Protein AF-A0AAU3UZ74-F1 (afdb_monomer)

Sequence (121 aa):
MEDFTMKDRALPSSVQALIRSIHLPLAVADCIRPAGTHFTDIAVAVDDYLTRPYVDPEIHGALALMGAYAHLDACEDLVAQRSDRVRQLLDEALRYGIDAEEAAPLRTRAEQYAGNRSDNG

Radius of gyration: 14.06 Å; Cα contacts (8 Å, |Δi|>4): 123; chains: 1; bounding box: 32×27×48 Å

Secondary structure (DSSP, 8-state):
------TT----HHHHHHHHSTTS-HHHHHH--TTT--HHHHHHHHHHHHTSTT--HHHHHHHHHHHHHHHHHS-GGGHHHHHHHHHHHHHHHHHTT--HHHHHHHHHHHHHHHHGGGG--

Mean predicted aligned error: 8.0 Å

Structure (mmCIF, N/CA/C/O backbone):
data_AF-A0AAU3UZ74-F1
#
_entry.id   AF-A0AAU3UZ74-F1
#
loop_
_atom_site.group_PDB
_atom_site.id
_atom_site.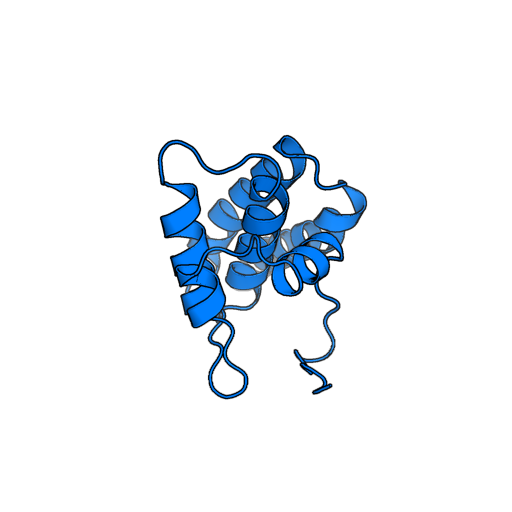type_symbol
_atom_site.label_atom_id
_atom_site.label_alt_id
_atom_site.label_comp_id
_atom_site.label_asym_id
_atom_site.label_entity_id
_atom_site.label_seq_id
_atom_site.pdbx_PDB_ins_code
_atom_site.Cartn_x
_atom_site.Cartn_y
_atom_site.Cartn_z
_atom_site.occupancy
_atom_site.B_iso_or_equiv
_atom_site.auth_seq_id
_atom_site.auth_comp_id
_atom_site.auth_asym_id
_atom_site.auth_atom_id
_atom_site.pdbx_PDB_model_num
ATOM 1 N N . MET A 1 1 ? 17.902 -0.563 18.369 1.00 38.31 1 MET A N 1
ATOM 2 C CA . MET A 1 1 ? 16.820 -0.035 17.518 1.00 38.31 1 MET A CA 1
ATOM 3 C C . MET A 1 1 ? 17.413 -0.001 16.130 1.00 38.31 1 MET A C 1
ATOM 5 O O . MET A 1 1 ? 18.200 0.887 15.843 1.00 38.31 1 MET A O 1
ATOM 9 N N . GLU A 1 2 ? 17.256 -1.103 15.405 1.00 38.09 2 GLU A N 1
ATOM 10 C CA . GLU A 1 2 ? 18.007 -1.344 14.174 1.00 38.09 2 GLU A CA 1
ATOM 11 C C . GLU A 1 2 ? 17.411 -0.519 13.034 1.00 38.09 2 GLU A C 1
ATOM 13 O O . GLU A 1 2 ? 16.193 -0.442 12.864 1.00 38.09 2 GLU A O 1
ATOM 18 N N . ASP A 1 3 ? 18.308 0.161 12.331 1.00 40.38 3 ASP A N 1
ATOM 19 C CA . ASP A 1 3 ? 18.043 1.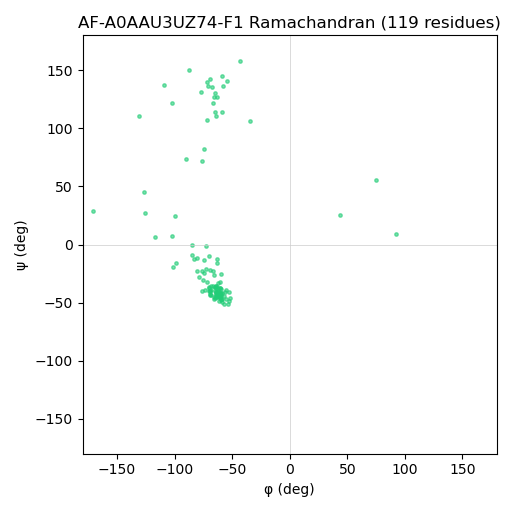047 11.211 1.00 40.38 3 ASP A CA 1
ATOM 20 C C . ASP A 1 3 ? 17.629 0.190 10.006 1.00 40.38 3 ASP A C 1
ATOM 22 O O . ASP A 1 3 ? 18.435 -0.548 9.439 1.00 40.38 3 ASP A O 1
ATOM 26 N N . PHE A 1 4 ? 16.341 0.217 9.657 1.00 44.97 4 PHE A N 1
ATOM 27 C CA . PHE A 1 4 ? 15.828 -0.426 8.449 1.00 44.97 4 PHE A CA 1
ATOM 28 C C . PHE A 1 4 ? 16.238 0.420 7.245 1.00 44.97 4 PHE A C 1
ATOM 30 O O . PHE A 1 4 ? 15.461 1.237 6.749 1.00 44.97 4 PHE A O 1
ATOM 37 N N . THR A 1 5 ? 17.469 0.245 6.773 1.00 40.41 5 THR A N 1
ATOM 38 C CA . THR A 1 5 ? 17.977 0.964 5.605 1.00 40.41 5 THR A CA 1
ATOM 39 C C . THR A 1 5 ? 17.384 0.361 4.318 1.00 40.41 5 THR A C 1
ATOM 41 O O . THR A 1 5 ? 18.054 -0.320 3.542 1.00 40.41 5 THR A O 1
ATOM 44 N N . MET A 1 6 ? 16.088 0.599 4.080 1.00 46.53 6 MET A N 1
ATOM 45 C CA . ME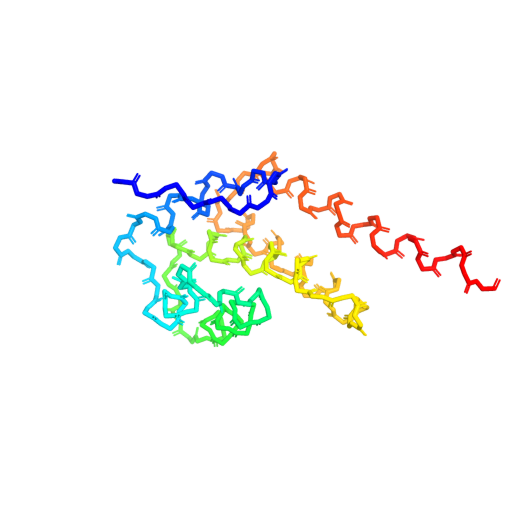T A 1 6 ? 15.508 0.558 2.735 1.00 46.53 6 MET A CA 1
ATOM 46 C C . MET A 1 6 ? 16.173 1.689 1.941 1.00 46.53 6 MET A C 1
ATOM 48 O O . MET A 1 6 ? 15.991 2.859 2.261 1.00 46.53 6 MET A O 1
ATOM 52 N N . LYS A 1 7 ? 17.019 1.327 0.967 1.00 45.66 7 LYS A N 1
ATOM 53 C CA . LYS A 1 7 ? 17.818 2.226 0.113 1.00 45.66 7 LYS A CA 1
ATOM 54 C C . LYS A 1 7 ? 17.102 3.547 -0.214 1.00 45.66 7 LYS A C 1
ATOM 56 O O . LYS A 1 7 ? 16.223 3.549 -1.066 1.00 45.66 7 LYS A O 1
ATOM 61 N N . ASP A 1 8 ? 17.536 4.642 0.410 1.00 44.62 8 ASP A N 1
ATOM 62 C CA . ASP A 1 8 ? 17.462 6.039 -0.067 1.00 44.62 8 ASP A CA 1
ATOM 63 C C . ASP A 1 8 ? 16.136 6.519 -0.713 1.00 44.62 8 ASP A C 1
ATOM 65 O O . ASP A 1 8 ? 16.111 7.441 -1.523 1.00 44.62 8 ASP A O 1
ATOM 69 N N . ARG A 1 9 ? 14.999 5.901 -0.380 1.00 57.72 9 ARG A N 1
ATOM 70 C CA . ARG A 1 9 ? 13.659 6.312 -0.819 1.00 57.72 9 ARG A CA 1
ATOM 71 C C . ARG A 1 9 ? 12.772 6.352 0.402 1.00 57.72 9 ARG A C 1
ATOM 73 O O . ARG A 1 9 ? 12.476 5.322 1.000 1.00 57.72 9 ARG A O 1
ATOM 80 N N . ALA A 1 10 ? 12.393 7.563 0.795 1.00 67.75 10 ALA A N 1
ATOM 81 C CA . ALA A 1 10 ? 11.543 7.779 1.950 1.00 67.75 10 ALA A CA 1
ATOM 82 C C . ALA A 1 10 ? 10.221 7.028 1.751 1.00 67.75 10 ALA A C 1
ATOM 84 O O . ALA A 1 10 ? 9.452 7.352 0.844 1.00 67.75 10 ALA A O 1
ATOM 85 N N . LEU A 1 11 ? 9.964 6.013 2.583 1.00 74.88 11 LEU A N 1
ATOM 86 C CA . LEU A 1 11 ? 8.639 5.410 2.638 1.00 74.88 11 LEU A CA 1
ATOM 87 C C . LEU A 1 11 ? 7.620 6.489 3.009 1.00 74.88 11 LEU A C 1
ATOM 89 O O . LEU A 1 11 ? 7.935 7.348 3.840 1.00 74.88 11 LEU A O 1
ATOM 93 N N . PRO A 1 12 ? 6.396 6.417 2.471 1.00 83.56 12 PRO A N 1
ATOM 94 C CA . PRO A 1 12 ? 5.323 7.296 2.903 1.00 83.56 12 PRO A CA 1
ATOM 95 C C . PRO A 1 12 ? 5.119 7.214 4.422 1.00 83.56 12 PRO A C 1
ATOM 97 O O . PRO A 1 12 ? 5.232 6.137 5.018 1.00 83.56 12 PRO A O 1
ATOM 100 N N . SER A 1 13 ? 4.849 8.350 5.060 1.00 85.69 13 SER A N 1
ATOM 101 C CA . SER A 1 13 ? 4.716 8.474 6.518 1.00 85.69 13 SER A CA 1
ATOM 102 C C . SER A 1 13 ? 3.659 7.527 7.091 1.00 85.69 13 SER A C 1
ATOM 104 O O . SER A 1 13 ? 3.897 6.879 8.112 1.00 85.69 13 SER A O 1
ATOM 106 N N . SER A 1 14 ? 2.528 7.383 6.403 1.00 86.38 14 SER A N 1
ATOM 107 C CA . SER A 1 14 ? 1.430 6.481 6.750 1.00 86.38 14 SER A CA 1
ATOM 108 C C . SER A 1 14 ? 1.849 5.012 6.674 1.00 86.38 14 SER A C 1
ATOM 110 O O . SER A 1 14 ? 1.479 4.212 7.533 1.00 86.38 14 SER A O 1
ATOM 112 N N . VAL A 1 15 ? 2.704 4.655 5.711 1.00 85.38 15 VAL A N 1
ATOM 113 C CA . VAL A 1 15 ? 3.282 3.305 5.613 1.00 85.38 15 VAL A CA 1
ATOM 114 C C . VAL A 1 15 ? 4.268 3.056 6.754 1.00 85.38 15 VAL A C 1
ATOM 116 O O . VAL A 1 15 ? 4.222 2.002 7.384 1.00 85.38 15 VAL A O 1
ATOM 119 N N . GLN A 1 16 ? 5.129 4.026 7.076 1.00 84.88 16 GLN A N 1
ATOM 120 C CA . GLN A 1 16 ? 6.046 3.911 8.217 1.00 84.88 16 GLN A CA 1
ATOM 121 C C . GLN A 1 16 ? 5.291 3.756 9.542 1.00 84.88 16 GLN A C 1
ATOM 123 O O . GLN A 1 16 ? 5.684 2.950 10.388 1.00 84.88 16 GLN A O 1
ATOM 128 N N . ALA A 1 17 ? 4.207 4.514 9.720 1.00 85.50 17 ALA A N 1
ATOM 129 C CA . ALA A 1 17 ? 3.340 4.413 10.885 1.00 85.50 17 ALA A CA 1
ATOM 130 C C . ALA A 1 17 ? 2.683 3.029 10.967 1.00 85.50 17 ALA A C 1
ATOM 132 O O . ALA A 1 17 ? 2.729 2.409 12.027 1.00 85.50 17 ALA A O 1
ATOM 133 N N . LEU A 1 18 ? 2.162 2.508 9.849 1.00 85.25 18 LEU A N 1
ATOM 134 C CA . LEU A 1 18 ? 1.572 1.171 9.777 1.00 85.25 18 LEU A CA 1
ATOM 135 C C . LEU A 1 18 ? 2.589 0.070 10.115 1.00 85.25 18 LEU A C 1
ATOM 137 O O . LEU A 1 18 ? 2.276 -0.805 10.913 1.00 85.25 18 LEU A O 1
ATOM 141 N N . ILE A 1 19 ? 3.814 0.135 9.580 1.00 83.38 19 ILE A N 1
ATOM 142 C CA . ILE A 1 19 ? 4.881 -0.845 9.871 1.00 83.38 19 ILE A CA 1
ATOM 143 C C . ILE A 1 19 ? 5.240 -0.861 11.362 1.00 83.38 19 ILE A C 1
ATOM 145 O O . ILE A 1 19 ? 5.535 -1.913 11.924 1.00 83.38 19 ILE A O 1
ATOM 149 N N . ARG A 1 20 ? 5.230 0.307 12.013 1.00 82.44 20 ARG A N 1
ATOM 150 C CA . ARG A 1 20 ? 5.500 0.436 13.455 1.00 82.44 20 ARG A CA 1
ATOM 151 C C . ARG A 1 20 ? 4.291 0.104 14.325 1.00 82.44 20 ARG A C 1
ATOM 153 O O . ARG A 1 20 ? 4.430 -0.000 15.542 1.00 82.44 20 ARG A O 1
ATOM 160 N N . SER A 1 21 ? 3.119 -0.011 13.718 1.00 78.88 21 SER A N 1
ATOM 161 C CA . SER A 1 21 ? 1.866 -0.255 14.403 1.00 78.88 21 SER A CA 1
ATOM 162 C C . SER A 1 21 ? 1.625 -1.749 14.591 1.00 78.88 21 SER A C 1
ATOM 164 O O . SER A 1 21 ? 2.007 -2.577 13.767 1.00 78.88 21 SER A O 1
ATOM 166 N N . ILE A 1 22 ? 0.913 -2.102 15.659 1.00 77.56 22 ILE A N 1
ATOM 167 C CA . ILE A 1 22 ? 0.454 -3.478 15.901 1.00 77.56 22 ILE A CA 1
ATOM 168 C C . ILE A 1 22 ? -0.649 -3.914 14.926 1.00 77.56 22 ILE A C 1
ATOM 170 O O . ILE A 1 22 ? -1.025 -5.082 14.900 1.00 77.56 22 ILE A O 1
ATOM 174 N N . HIS A 1 23 ? -1.183 -2.968 14.151 1.00 82.31 23 HIS A N 1
ATOM 175 C CA . HIS A 1 23 ? -2.286 -3.184 13.224 1.00 82.31 23 HIS A CA 1
ATOM 176 C C . HIS A 1 23 ? -1.832 -3.702 11.850 1.00 82.31 23 HIS A C 1
ATOM 178 O O . HIS A 1 23 ? -2.670 -3.945 10.983 1.00 82.31 23 HIS A O 1
ATOM 184 N N . LEU A 1 24 ? -0.524 -3.898 11.635 1.00 82.19 24 LEU A N 1
ATOM 185 C CA . LEU A 1 24 ? -0.031 -4.516 10.411 1.00 82.19 24 LEU A CA 1
ATOM 186 C C . LEU A 1 24 ? -0.504 -5.983 10.332 1.00 82.19 24 LEU A C 1
ATOM 188 O O . LEU A 1 24 ? -0.246 -6.759 11.258 1.00 82.19 24 LEU A O 1
ATOM 192 N N . PRO A 1 25 ? -1.155 -6.406 9.234 1.00 84.94 25 PRO A N 1
ATOM 193 C CA . PRO A 1 25 ? -1.579 -7.790 9.075 1.00 84.94 25 PRO A CA 1
ATOM 194 C C . PRO A 1 25 ? -0.392 -8.749 9.155 1.00 84.94 25 PRO A C 1
ATOM 196 O O . PRO A 1 25 ? 0.628 -8.527 8.506 1.00 84.94 25 PRO A O 1
ATOM 199 N N . LEU A 1 26 ? -0.548 -9.858 9.884 1.00 83.94 26 LEU A N 1
ATOM 200 C CA . LEU A 1 26 ? 0.538 -10.818 10.116 1.00 83.94 26 LEU A CA 1
ATOM 201 C C . LEU A 1 26 ? 1.168 -11.337 8.813 1.00 83.94 26 LEU A C 1
ATOM 203 O O . LEU A 1 26 ? 2.383 -11.460 8.734 1.00 83.94 26 LEU A O 1
ATOM 207 N N . ALA A 1 27 ? 0.351 -11.590 7.785 1.00 82.19 27 ALA A N 1
ATOM 208 C CA . ALA A 1 27 ? 0.831 -12.039 6.476 1.00 82.19 27 ALA A CA 1
ATOM 209 C C . ALA A 1 27 ? 1.745 -11.004 5.797 1.00 82.19 27 ALA A C 1
ATOM 211 O O . ALA A 1 27 ? 2.731 -11.376 5.178 1.00 82.19 27 ALA A O 1
ATOM 212 N N . VAL A 1 28 ? 1.443 -9.711 5.951 1.00 83.88 28 VAL A N 1
ATOM 213 C CA . VAL A 1 28 ? 2.273 -8.621 5.420 1.00 83.88 28 VAL A CA 1
ATOM 214 C C . VAL A 1 28 ? 3.512 -8.426 6.296 1.00 83.88 28 VAL A C 1
ATOM 216 O O . VAL A 1 28 ? 4.609 -8.243 5.777 1.00 83.88 28 VAL A O 1
ATOM 219 N N . ALA A 1 29 ? 3.363 -8.522 7.619 1.00 84.38 29 ALA A N 1
ATOM 220 C CA . ALA A 1 29 ? 4.467 -8.426 8.571 1.00 84.38 29 ALA A CA 1
ATOM 221 C C . ALA A 1 29 ? 5.532 -9.514 8.350 1.00 84.38 29 ALA A C 1
ATOM 223 O O . ALA A 1 29 ? 6.723 -9.222 8.437 1.00 84.38 29 ALA A O 1
ATOM 224 N N . ASP A 1 30 ? 5.121 -10.740 8.011 1.00 83.19 30 ASP A N 1
ATOM 225 C CA . ASP A 1 30 ? 6.042 -11.851 7.735 1.00 83.19 30 ASP A CA 1
ATOM 226 C C . ASP A 1 30 ? 6.896 -11.615 6.476 1.00 83.19 30 ASP A C 1
ATOM 228 O O . ASP A 1 30 ? 8.030 -12.088 6.394 1.00 83.19 30 ASP A O 1
ATOM 232 N N . CYS A 1 31 ? 6.405 -10.810 5.525 1.00 81.12 31 CYS A N 1
ATOM 233 C CA . CYS A 1 31 ? 7.167 -10.394 4.345 1.00 81.12 31 CYS A CA 1
ATOM 234 C C . CYS A 1 31 ? 8.206 -9.301 4.656 1.00 81.12 31 CYS A C 1
ATOM 236 O O . CYS A 1 31 ? 9.193 -9.161 3.930 1.00 81.12 31 CYS A O 1
ATOM 238 N N . ILE A 1 32 ? 8.017 -8.532 5.734 1.00 77.00 32 ILE A N 1
ATOM 239 C CA . ILE A 1 32 ? 8.928 -7.460 6.160 1.00 77.00 32 ILE A CA 1
ATOM 240 C C . ILE A 1 32 ? 9.971 -8.062 7.110 1.00 77.00 32 ILE A C 1
ATOM 242 O O . ILE A 1 32 ? 9.931 -7.883 8.328 1.00 77.00 32 ILE A O 1
ATOM 246 N N . ARG A 1 33 ? 10.922 -8.821 6.549 1.00 72.94 33 ARG A N 1
ATOM 247 C CA . ARG A 1 33 ? 12.020 -9.438 7.314 1.00 72.94 33 ARG A CA 1
ATOM 248 C C . ARG A 1 33 ? 13.370 -8.781 7.027 1.00 72.94 33 ARG A C 1
ATOM 250 O O . ARG A 1 33 ? 13.717 -8.580 5.859 1.00 72.94 33 ARG A O 1
ATOM 257 N N . PRO A 1 34 ? 14.191 -8.536 8.068 1.00 57.97 34 PRO A N 1
ATOM 258 C CA . PRO A 1 34 ? 15.433 -7.766 7.957 1.00 57.97 34 PRO A CA 1
ATOM 259 C C . PRO A 1 34 ? 16.502 -8.386 7.038 1.00 57.97 34 PRO A C 1
ATOM 261 O O . PRO A 1 34 ? 17.416 -7.682 6.631 1.00 57.97 34 PRO A O 1
ATOM 264 N N . ALA A 1 35 ? 16.397 -9.671 6.675 1.00 56.22 3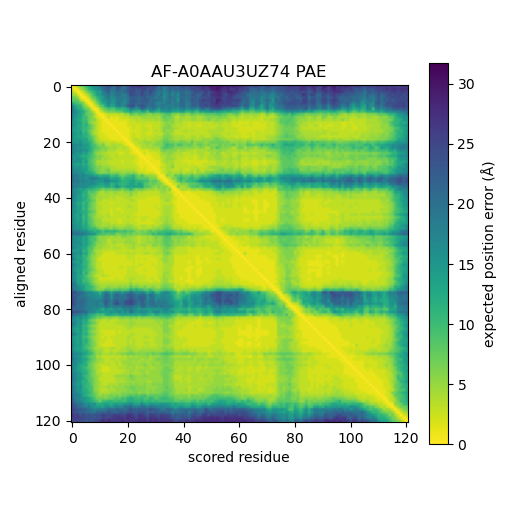5 ALA A N 1
ATOM 265 C CA . ALA A 1 35 ? 17.407 -10.376 5.874 1.00 56.22 35 ALA A CA 1
ATOM 266 C C . ALA A 1 35 ? 16.923 -10.875 4.495 1.00 56.22 35 ALA A C 1
ATOM 268 O O . ALA A 1 35 ? 17.664 -11.587 3.823 1.00 56.22 35 ALA A O 1
ATOM 269 N N . GLY A 1 36 ? 15.701 -10.546 4.061 1.00 57.78 36 GLY A N 1
ATOM 270 C CA . GLY A 1 36 ? 15.147 -11.141 2.834 1.00 57.78 36 GLY A CA 1
ATOM 271 C C . GLY A 1 36 ? 13.844 -10.527 2.347 1.00 57.78 36 GLY A C 1
ATOM 272 O O . GLY A 1 36 ? 13.030 -11.225 1.757 1.00 57.78 36 GLY A O 1
ATOM 273 N N . THR A 1 37 ? 13.611 -9.244 2.628 1.00 69.12 37 THR A N 1
ATOM 274 C CA . THR A 1 37 ? 12.405 -8.572 2.138 1.00 69.12 37 THR A CA 1
ATOM 275 C C . THR A 1 37 ? 12.443 -8.493 0.612 1.00 69.12 37 THR A C 1
ATOM 277 O O . THR A 1 37 ? 13.263 -7.772 0.041 1.00 69.12 37 THR A O 1
ATOM 280 N N . HIS A 1 38 ? 11.526 -9.198 -0.046 1.00 78.00 38 HIS A N 1
ATOM 281 C CA . HIS A 1 38 ? 11.255 -9.019 -1.464 1.00 78.00 38 HIS A CA 1
ATOM 282 C C . HIS A 1 38 ? 9.976 -8.201 -1.618 1.00 78.00 38 HIS A C 1
ATOM 284 O O . HIS A 1 38 ? 8.903 -8.599 -1.170 1.00 78.00 38 HIS A O 1
ATOM 290 N N . PHE A 1 39 ? 10.071 -7.055 -2.292 1.00 80.88 39 PHE A N 1
ATOM 291 C CA . PHE A 1 39 ? 8.907 -6.202 -2.541 1.00 80.88 39 PHE A CA 1
ATOM 292 C C . PHE A 1 39 ? 7.807 -6.910 -3.337 1.00 80.88 39 PHE A C 1
ATOM 294 O O . PHE A 1 39 ? 6.637 -6.585 -3.176 1.00 80.88 39 PHE A O 1
ATOM 301 N N . THR A 1 40 ? 8.156 -7.926 -4.131 1.00 82.25 40 THR A N 1
ATOM 302 C CA . THR A 1 40 ? 7.174 -8.799 -4.782 1.00 82.25 40 THR A CA 1
ATOM 303 C C . THR A 1 40 ? 6.290 -9.518 -3.761 1.00 82.25 40 THR A C 1
ATOM 305 O O . THR A 1 40 ? 5.078 -9.548 -3.940 1.00 82.25 40 THR A O 1
ATOM 308 N N . ASP A 1 41 ? 6.869 -10.047 -2.681 1.00 84.56 41 ASP A N 1
ATOM 309 C CA . ASP A 1 41 ? 6.115 -10.775 -1.655 1.00 84.56 41 ASP A CA 1
ATOM 310 C C . ASP A 1 41 ? 5.217 -9.825 -0.859 1.00 84.56 41 ASP A C 1
ATOM 312 O O . ASP A 1 41 ? 4.054 -10.139 -0.621 1.00 84.56 41 ASP A O 1
ATOM 316 N N . ILE A 1 42 ? 5.711 -8.622 -0.535 1.00 86.31 42 ILE A N 1
ATOM 317 C CA . ILE A 1 42 ? 4.891 -7.574 0.095 1.00 86.31 42 ILE A CA 1
ATOM 318 C C . ILE A 1 42 ? 3.714 -7.202 -0.812 1.00 86.31 42 ILE A C 1
ATOM 320 O O . ILE A 1 42 ? 2.582 -7.138 -0.343 1.00 86.31 42 ILE A O 1
ATOM 324 N N . ALA A 1 43 ? 3.965 -6.967 -2.102 1.00 87.62 43 ALA A N 1
ATOM 325 C CA . ALA A 1 43 ? 2.925 -6.606 -3.058 1.00 87.62 43 ALA A CA 1
ATOM 326 C C . ALA A 1 43 ? 1.836 -7.688 -3.135 1.00 87.62 43 ALA A C 1
ATOM 328 O O . ALA A 1 43 ? 0.656 -7.368 -3.024 1.00 87.62 43 ALA A O 1
ATOM 329 N N . VAL A 1 44 ? 2.233 -8.962 -3.234 1.00 86.69 44 VAL A N 1
ATOM 330 C CA . VAL A 1 44 ? 1.307 -10.106 -3.260 1.00 86.69 44 VAL A CA 1
ATOM 331 C C . VAL A 1 44 ? 0.530 -10.236 -1.949 1.00 86.69 44 VAL A C 1
ATOM 333 O O . VAL A 1 44 ? -0.683 -10.429 -1.983 1.00 86.69 44 VAL A O 1
ATOM 336 N N . ALA A 1 45 ? 1.194 -10.110 -0.798 1.00 89.06 45 ALA A N 1
ATOM 337 C CA . ALA A 1 45 ? 0.545 -10.222 0.507 1.00 89.06 45 ALA A CA 1
ATOM 338 C C . ALA A 1 45 ? -0.467 -9.092 0.749 1.00 89.06 45 ALA A C 1
ATOM 340 O O . A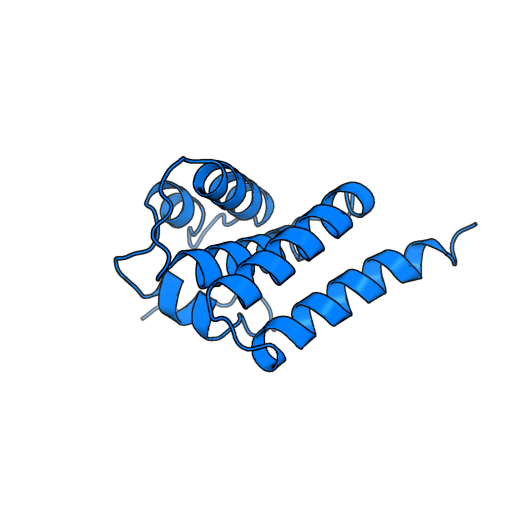LA A 1 45 ? -1.550 -9.336 1.282 1.00 89.06 45 ALA A O 1
ATOM 341 N N . VAL A 1 46 ? -0.132 -7.865 0.339 1.00 90.38 46 VAL A N 1
ATOM 342 C CA . VAL A 1 46 ? -1.050 -6.722 0.396 1.00 90.38 46 VAL A CA 1
ATOM 343 C C . VAL A 1 46 ? -2.228 -6.934 -0.551 1.00 90.38 46 VAL A C 1
ATOM 345 O O . VAL A 1 46 ? -3.365 -6.733 -0.137 1.00 90.38 46 VAL A O 1
ATOM 348 N N . ASP A 1 47 ? -1.985 -7.377 -1.786 1.00 89.50 47 ASP A N 1
ATOM 349 C CA . ASP A 1 47 ? -3.048 -7.682 -2.746 1.00 89.50 47 ASP A CA 1
ATOM 350 C C . ASP A 1 47 ? -4.028 -8.726 -2.209 1.00 89.50 47 ASP A C 1
ATOM 352 O O . ASP A 1 47 ? -5.234 -8.478 -2.188 1.00 89.50 47 ASP A O 1
ATOM 356 N N . ASP A 1 48 ? -3.511 -9.858 -1.718 1.00 89.69 48 ASP A N 1
ATOM 357 C CA . ASP A 1 48 ? -4.322 -10.912 -1.104 1.00 89.69 48 ASP A CA 1
ATOM 358 C C . ASP A 1 48 ? -5.164 -10.349 0.041 1.00 89.69 48 ASP A C 1
ATOM 360 O O . ASP A 1 48 ? -6.373 -10.577 0.095 1.00 89.69 48 ASP A O 1
ATOM 364 N N . TYR A 1 49 ? -4.550 -9.556 0.922 1.00 90.06 49 TYR A N 1
ATOM 365 C CA . TYR A 1 49 ? -5.246 -8.975 2.060 1.00 90.06 49 TYR A CA 1
ATOM 366 C C . TYR A 1 49 ? -6.358 -8.009 1.636 1.00 90.06 49 TYR A C 1
ATOM 368 O O . TYR A 1 49 ? -7.458 -8.085 2.179 1.00 90.06 49 TYR A O 1
ATOM 376 N N . LEU A 1 50 ? -6.108 -7.156 0.638 1.00 89.44 50 LEU A N 1
ATOM 377 C CA . LEU A 1 50 ? -7.084 -6.188 0.133 1.00 89.44 50 LEU A CA 1
ATOM 378 C C . LEU A 1 50 ? -8.261 -6.840 -0.608 1.00 89.44 50 LEU A C 1
ATOM 380 O O . LEU A 1 50 ? -9.338 -6.252 -0.680 1.00 89.44 50 LEU A O 1
ATOM 384 N N . THR A 1 51 ? -8.103 -8.066 -1.121 1.00 89.75 51 THR A N 1
ATOM 385 C CA . THR A 1 51 ? -9.223 -8.814 -1.726 1.00 89.75 51 THR A CA 1
ATOM 386 C C . THR A 1 51 ? -10.208 -9.387 -0.706 1.00 89.75 51 THR A C 1
ATOM 388 O O . THR A 1 51 ? -11.299 -9.832 -1.077 1.00 89.75 51 THR A O 1
ATOM 391 N N . ARG A 1 52 ? -9.845 -9.404 0.581 1.00 87.19 52 ARG A N 1
ATOM 392 C CA . ARG A 1 52 ? -10.683 -9.996 1.623 1.00 87.19 52 ARG A CA 1
ATOM 393 C C . ARG A 1 52 ? -11.909 -9.119 1.874 1.00 87.19 52 ARG A C 1
ATOM 395 O O . ARG A 1 52 ? -11.795 -7.895 1.937 1.00 87.19 52 ARG A O 1
ATOM 402 N N . PRO A 1 53 ? -13.093 -9.720 2.074 1.00 75.31 53 PRO A N 1
ATOM 403 C CA . PRO A 1 53 ? -14.238 -8.956 2.533 1.00 75.31 53 PRO A CA 1
ATOM 404 C C . PRO A 1 53 ? -13.924 -8.441 3.945 1.00 75.31 53 PRO A C 1
ATOM 406 O O . PRO A 1 53 ? -13.516 -9.224 4.801 1.00 75.31 53 PRO A O 1
ATOM 409 N N . TYR A 1 54 ? -14.137 -7.144 4.179 1.00 82.12 54 TYR A N 1
ATOM 410 C CA . TYR A 1 54 ? -13.927 -6.463 5.468 1.00 82.12 54 TYR A CA 1
ATOM 411 C C . TYR A 1 54 ? -12.462 -6.191 5.845 1.00 82.12 54 TYR A C 1
ATOM 413 O O . TYR A 1 54 ? -12.006 -6.549 6.931 1.00 82.12 54 TYR A O 1
ATOM 421 N N . VAL A 1 55 ? -11.740 -5.499 4.965 1.00 86.62 55 VAL A N 1
ATOM 422 C CA . VAL A 1 55 ? -10.500 -4.809 5.344 1.00 86.62 55 VAL A CA 1
ATOM 423 C C . VAL A 1 55 ? -10.839 -3.655 6.281 1.00 86.62 55 VAL A C 1
ATOM 425 O O . VAL A 1 55 ? -11.793 -2.909 6.048 1.00 86.62 55 VAL A O 1
ATOM 428 N N . ASP A 1 56 ? -10.060 -3.523 7.349 1.00 88.12 56 ASP A N 1
ATOM 429 C CA . ASP A 1 56 ? -10.225 -2.436 8.300 1.00 88.12 56 ASP A CA 1
ATOM 430 C C . ASP A 1 56 ? -9.889 -1.086 7.626 1.00 88.12 56 ASP A C 1
ATOM 432 O O . ASP A 1 56 ? -8.782 -0.926 7.100 1.00 88.12 56 ASP A O 1
ATOM 436 N N . PRO A 1 57 ? -10.832 -0.122 7.597 1.00 85.19 57 PRO A N 1
ATOM 437 C CA . PRO A 1 57 ? -10.677 1.119 6.845 1.00 85.19 57 PRO A CA 1
ATOM 438 C C . PRO A 1 57 ? -9.566 2.023 7.391 1.00 85.19 57 PRO A C 1
ATOM 440 O O . PRO A 1 57 ? -9.048 2.837 6.629 1.00 85.19 57 PRO A O 1
ATOM 443 N N . GLU A 1 58 ? -9.179 1.884 8.665 1.00 86.69 58 GLU A N 1
ATOM 444 C CA . GLU A 1 58 ? -8.128 2.705 9.282 1.00 86.69 58 GLU A CA 1
ATOM 445 C C . GLU A 1 58 ? -6.737 2.325 8.762 1.00 86.69 58 GLU A C 1
ATOM 447 O O . GLU A 1 58 ? -5.863 3.179 8.622 1.00 86.69 58 GLU A O 1
ATOM 452 N N . ILE A 1 59 ? -6.532 1.046 8.431 1.00 88.88 59 ILE A N 1
ATOM 453 C CA . ILE A 1 59 ? -5.280 0.560 7.832 1.00 88.88 59 ILE A CA 1
ATOM 454 C C . ILE A 1 59 ? -5.361 0.408 6.318 1.00 88.88 59 ILE A C 1
ATOM 456 O O . ILE A 1 59 ? -4.315 0.304 5.678 1.00 88.88 59 ILE A O 1
ATOM 460 N N . HIS A 1 60 ? -6.566 0.397 5.737 1.00 92.19 60 HIS A N 1
ATOM 461 C CA . HIS A 1 60 ? -6.789 0.184 4.305 1.00 92.19 60 HIS A CA 1
ATOM 462 C C . HIS A 1 60 ? -5.960 1.156 3.473 1.00 92.19 60 HIS A C 1
ATOM 464 O O . HIS A 1 60 ? -5.196 0.729 2.608 1.00 92.19 60 HIS A O 1
ATOM 470 N N . GLY A 1 61 ? -6.044 2.452 3.778 1.00 91.75 61 GLY A N 1
ATOM 471 C CA . GLY A 1 61 ? -5.327 3.475 3.024 1.00 91.75 61 GLY A CA 1
ATOM 472 C C . GLY A 1 61 ? -3.811 3.269 3.056 1.00 91.75 61 GLY A C 1
ATOM 473 O O . GLY A 1 61 ? -3.150 3.265 2.016 1.00 91.75 61 GLY A O 1
ATOM 474 N N . ALA A 1 62 ? -3.264 3.014 4.245 1.00 91.69 62 ALA A N 1
ATOM 475 C CA . ALA A 1 62 ? -1.837 2.775 4.434 1.00 91.69 62 ALA A CA 1
ATOM 476 C C . ALA A 1 62 ? -1.367 1.449 3.804 1.00 91.69 62 ALA A C 1
ATOM 478 O O . ALA A 1 62 ? -0.266 1.388 3.255 1.00 91.69 62 ALA A O 1
ATOM 479 N N . LEU A 1 63 ? -2.198 0.402 3.829 1.00 91.12 63 LEU A N 1
ATOM 480 C CA . LEU A 1 63 ? -1.933 -0.871 3.154 1.00 91.12 63 LEU A CA 1
ATOM 481 C C . LEU A 1 63 ? -1.919 -0.704 1.639 1.00 91.12 63 LEU A C 1
ATOM 483 O O . LEU A 1 63 ? -0.980 -1.156 0.991 1.00 91.12 63 LEU A O 1
ATOM 487 N N . ALA A 1 64 ? -2.910 -0.016 1.076 1.00 93.00 64 ALA A N 1
ATOM 488 C CA . ALA A 1 64 ? -2.963 0.255 -0.354 1.00 93.00 64 ALA A CA 1
ATOM 489 C C . ALA A 1 64 ? -1.731 1.058 -0.805 1.00 93.00 64 ALA A C 1
ATOM 491 O O . ALA A 1 64 ? -1.078 0.711 -1.792 1.00 93.00 64 ALA A O 1
ATOM 492 N N . LEU A 1 65 ? -1.323 2.054 -0.013 1.00 91.69 65 LEU A N 1
ATOM 493 C CA . LEU A 1 65 ? -0.112 2.835 -0.257 1.00 91.69 65 LEU A CA 1
ATOM 494 C C . LEU A 1 65 ? 1.171 1.986 -0.174 1.00 91.69 65 LEU A C 1
ATOM 496 O O . LEU A 1 65 ? 2.062 2.126 -1.016 1.00 91.69 65 LEU A O 1
ATOM 500 N N . MET A 1 66 ? 1.252 1.066 0.793 1.00 90.69 66 MET A N 1
ATOM 501 C CA . MET A 1 66 ? 2.346 0.095 0.908 1.00 90.69 66 MET A CA 1
ATOM 502 C C . MET A 1 66 ? 2.399 -0.835 -0.309 1.00 90.69 66 MET A C 1
ATOM 504 O O . MET A 1 66 ? 3.478 -1.063 -0.852 1.00 90.69 66 MET A O 1
ATOM 508 N N . GLY A 1 67 ? 1.250 -1.336 -0.768 1.00 89.88 67 GLY A N 1
ATOM 509 C CA . GLY A 1 67 ? 1.148 -2.165 -1.968 1.00 89.88 67 GLY A CA 1
ATOM 510 C C . GLY A 1 67 ? 1.610 -1.418 -3.215 1.00 89.88 67 GLY A C 1
ATOM 511 O O . GLY A 1 67 ? 2.392 -1.954 -3.996 1.00 89.88 67 GLY A O 1
ATOM 512 N N . ALA A 1 68 ? 1.197 -0.158 -3.380 1.00 89.62 68 ALA A N 1
ATOM 513 C CA . ALA A 1 68 ? 1.633 0.686 -4.491 1.00 89.62 68 ALA A CA 1
ATOM 514 C C . ALA A 1 68 ? 3.157 0.884 -4.485 1.00 89.62 68 ALA A C 1
ATOM 516 O O . ALA A 1 68 ? 3.806 0.736 -5.522 1.00 89.62 68 ALA A O 1
ATOM 517 N N . TYR A 1 69 ? 3.738 1.161 -3.313 1.00 87.62 69 TYR A N 1
ATOM 518 C CA . TYR A 1 69 ? 5.189 1.241 -3.141 1.00 87.62 69 TYR A CA 1
ATOM 519 C C . TYR A 1 69 ? 5.869 -0.082 -3.518 1.00 87.62 69 TYR A C 1
ATOM 521 O O . TYR A 1 69 ? 6.801 -0.094 -4.322 1.00 87.62 69 TYR A O 1
ATOM 529 N N . ALA A 1 70 ? 5.372 -1.197 -2.982 1.00 87.12 70 ALA A N 1
ATOM 530 C CA . ALA A 1 70 ? 5.932 -2.522 -3.203 1.00 87.12 70 ALA A CA 1
ATOM 531 C C . ALA A 1 70 ? 5.866 -2.944 -4.679 1.00 87.12 70 ALA A C 1
ATOM 533 O O . ALA A 1 70 ? 6.844 -3.458 -5.208 1.00 87.12 70 ALA A O 1
ATOM 534 N N . HIS A 1 71 ? 4.773 -2.655 -5.388 1.00 85.81 71 HIS A N 1
ATOM 535 C CA . HIS A 1 71 ? 4.663 -2.920 -6.828 1.00 85.81 71 HIS A CA 1
ATOM 536 C C . HIS A 1 71 ? 5.651 -2.108 -7.669 1.00 85.81 71 HIS A C 1
ATOM 538 O O . HIS A 1 71 ? 6.151 -2.619 -8.670 1.00 85.81 71 HIS A O 1
ATOM 544 N N . LEU A 1 72 ? 5.938 -0.863 -7.277 1.00 81.44 72 LEU A N 1
ATOM 545 C CA . LEU A 1 72 ? 6.904 -0.003 -7.971 1.00 81.44 72 LEU A CA 1
ATOM 546 C C . LEU A 1 72 ? 8.361 -0.396 -7.711 1.00 81.44 72 LEU A C 1
ATOM 548 O O . LEU A 1 72 ? 9.230 -0.045 -8.512 1.00 81.44 72 LEU A O 1
ATOM 552 N N . ASP A 1 73 ? 8.636 -1.056 -6.586 1.00 80.38 73 ASP A N 1
ATOM 553 C CA . ASP A 1 73 ? 9.985 -1.471 -6.188 1.00 80.38 73 ASP A CA 1
ATOM 554 C C . ASP A 1 73 ? 10.271 -2.957 -6.454 1.00 80.38 73 ASP A C 1
ATOM 556 O O . ASP A 1 73 ? 11.424 -3.368 -6.581 1.00 80.38 73 ASP A O 1
ATOM 560 N N . ALA A 1 74 ? 9.229 -3.773 -6.618 1.00 76.69 74 ALA A N 1
ATOM 561 C CA . ALA A 1 74 ? 9.347 -5.117 -7.154 1.00 76.69 74 ALA A CA 1
ATOM 562 C C . ALA A 1 74 ? 9.867 -5.046 -8.607 1.00 76.69 74 ALA A C 1
ATOM 564 O O . ALA A 1 74 ? 9.295 -4.353 -9.445 1.00 76.69 74 ALA A O 1
ATOM 565 N N . CYS A 1 75 ? 10.946 -5.786 -8.885 1.00 61.72 75 CYS A N 1
ATOM 566 C CA . CYS A 1 75 ? 11.782 -5.761 -10.098 1.00 61.72 75 CYS A CA 1
ATOM 567 C C . CYS A 1 75 ? 11.047 -5.690 -11.467 1.00 61.72 75 CYS A C 1
ATOM 569 O O . CYS A 1 75 ? 9.902 -6.126 -11.610 1.00 61.72 75 CYS A O 1
ATOM 571 N N . GLU A 1 76 ? 11.785 -5.206 -12.474 1.00 55.41 76 GLU A N 1
ATOM 572 C CA . GLU A 1 76 ? 11.407 -4.492 -13.714 1.00 55.41 76 GLU A CA 1
ATOM 573 C C . GLU A 1 76 ? 10.721 -5.298 -14.845 1.00 55.41 76 GLU A C 1
ATOM 575 O O . GLU A 1 76 ? 10.329 -4.721 -15.857 1.00 55.41 76 GLU A O 1
ATOM 580 N N . ASP A 1 77 ? 10.499 -6.606 -14.700 1.00 55.22 77 ASP A N 1
ATOM 581 C CA . ASP A 1 77 ? 10.032 -7.455 -15.818 1.00 55.22 77 ASP A CA 1
ATOM 582 C C . ASP A 1 77 ? 8.501 -7.478 -16.043 1.00 55.22 77 ASP A C 1
ATOM 584 O O . ASP A 1 77 ? 8.020 -7.986 -17.055 1.00 55.22 77 ASP A O 1
ATOM 588 N N . LEU A 1 78 ? 7.696 -6.904 -15.136 1.00 55.34 78 LEU A N 1
ATOM 589 C CA . LEU A 1 78 ? 6.216 -6.934 -15.203 1.00 55.34 78 LEU A CA 1
ATOM 590 C C . LEU A 1 78 ? 5.559 -5.542 -15.132 1.00 55.34 78 LEU A C 1
ATOM 592 O O . LEU A 1 78 ? 4.413 -5.396 -14.698 1.00 55.34 78 LEU A O 1
ATOM 596 N N . VAL A 1 79 ? 6.276 -4.505 -15.575 1.00 56.09 79 VAL A N 1
ATOM 597 C CA . VAL A 1 79 ? 5.915 -3.081 -15.403 1.00 56.09 79 VAL A CA 1
ATOM 598 C C . VAL A 1 79 ? 4.501 -2.749 -15.895 1.00 56.09 79 VAL A C 1
ATOM 600 O O . VAL A 1 79 ? 3.764 -2.053 -15.206 1.00 56.09 79 VAL A O 1
ATOM 603 N N . ALA A 1 80 ? 4.065 -3.295 -17.035 1.00 55.47 80 ALA A N 1
ATOM 604 C CA . ALA A 1 80 ? 2.782 -2.921 -17.637 1.00 55.47 80 ALA A CA 1
ATOM 605 C C . ALA A 1 80 ? 1.548 -3.372 -16.832 1.00 55.47 80 ALA A C 1
ATOM 607 O O . ALA A 1 80 ? 0.575 -2.628 -16.738 1.00 55.47 80 ALA A O 1
ATOM 608 N N . GLN A 1 81 ? 1.577 -4.575 -16.249 1.00 59.34 81 GLN A N 1
ATOM 609 C CA . GLN A 1 81 ? 0.459 -5.095 -15.450 1.00 59.34 81 GLN A CA 1
ATOM 610 C C . GLN A 1 81 ? 0.457 -4.476 -14.041 1.00 59.34 81 GLN A C 1
ATOM 612 O O . GLN A 1 81 ? -0.598 -4.276 -13.443 1.00 59.34 81 GLN A O 1
ATOM 617 N N . ARG A 1 82 ? 1.641 -4.084 -13.552 1.00 67.50 82 ARG A N 1
ATOM 618 C CA . ARG A 1 82 ? 1.808 -3.393 -12.271 1.00 67.50 82 ARG A CA 1
ATOM 619 C C . ARG A 1 82 ? 1.398 -1.922 -12.322 1.00 67.50 82 ARG A C 1
ATOM 621 O O . ARG A 1 82 ? 0.887 -1.433 -11.327 1.00 67.50 82 ARG A O 1
ATOM 628 N N . SER A 1 83 ? 1.523 -1.220 -13.453 1.00 72.00 83 SER A N 1
ATOM 629 C CA . SER A 1 83 ? 1.113 0.195 -13.547 1.00 72.00 83 SER A CA 1
ATOM 630 C C . SER A 1 83 ? -0.384 0.420 -13.305 1.00 72.00 83 SER A C 1
ATOM 632 O O . SER A 1 83 ? -0.748 1.382 -12.629 1.00 72.00 83 SER A O 1
ATOM 634 N N . ASP A 1 84 ? -1.254 -0.445 -13.834 1.00 81.38 84 ASP A N 1
ATOM 635 C CA . ASP A 1 84 ? -2.698 -0.328 -13.595 1.00 81.38 84 ASP A CA 1
ATOM 636 C C . ASP A 1 84 ? -3.032 -0.637 -12.134 1.00 81.38 84 ASP A C 1
ATOM 638 O O . ASP A 1 84 ? -3.724 0.136 -11.470 1.00 81.38 84 ASP A O 1
ATOM 642 N N . ARG A 1 85 ? -2.424 -1.697 -11.583 1.00 86.06 85 ARG A N 1
ATOM 643 C CA . ARG A 1 85 ? -2.623 -2.055 -10.180 1.00 86.06 85 ARG A CA 1
ATOM 644 C C . ARG A 1 85 ? -2.116 -0.977 -9.223 1.00 86.06 85 ARG A C 1
ATOM 646 O O . ARG A 1 85 ? -2.820 -0.632 -8.283 1.00 86.06 85 ARG A O 1
ATOM 653 N N . VAL A 1 86 ? -0.957 -0.377 -9.494 1.00 88.19 86 VAL A N 1
ATOM 654 C CA . VAL A 1 86 ? -0.427 0.758 -8.721 1.00 88.19 86 VAL A CA 1
ATOM 655 C C . VAL A 1 86 ? -1.402 1.933 -8.742 1.00 88.19 86 VAL A C 1
ATOM 657 O O . VAL A 1 86 ? -1.641 2.534 -7.701 1.00 88.19 86 VAL A O 1
ATOM 660 N N . ARG A 1 87 ? -2.018 2.249 -9.888 1.00 88.00 87 ARG A N 1
ATOM 661 C CA . ARG A 1 87 ? -3.029 3.316 -9.961 1.00 88.00 87 ARG A CA 1
ATOM 662 C C . ARG A 1 87 ? -4.272 2.995 -9.139 1.00 88.00 87 ARG A C 1
ATOM 664 O O . ARG A 1 87 ? -4.748 3.880 -8.436 1.00 88.00 87 ARG A O 1
ATOM 671 N N . GLN A 1 88 ? -4.764 1.759 -9.202 1.00 90.50 88 GLN A N 1
ATOM 672 C CA . GLN A 1 88 ? -5.898 1.320 -8.382 1.00 90.50 88 GLN A CA 1
ATOM 673 C C . GLN A 1 88 ? -5.578 1.433 -6.888 1.00 90.50 88 GLN A C 1
ATOM 675 O O . GLN A 1 88 ? -6.374 1.978 -6.134 1.00 90.50 88 GLN A O 1
ATOM 680 N N . LEU A 1 89 ? -4.391 0.981 -6.474 1.00 92.44 89 LEU A N 1
ATOM 681 C CA . LEU A 1 89 ? -3.938 1.054 -5.086 1.00 92.44 89 LEU A CA 1
ATOM 682 C C . LEU A 1 89 ? -3.762 2.502 -4.611 1.00 92.44 89 LEU A C 1
ATOM 684 O O . LEU A 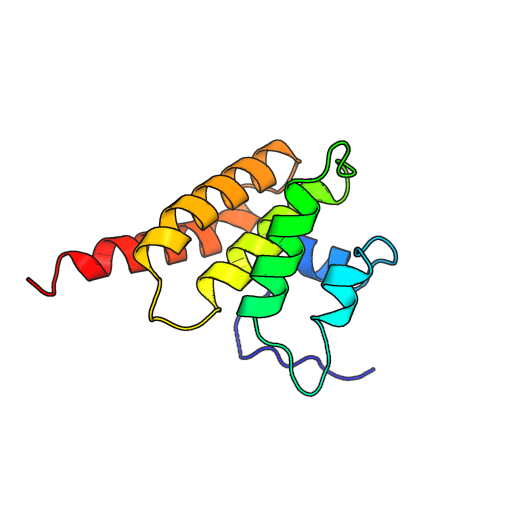1 89 ? -4.084 2.814 -3.471 1.00 92.44 89 LEU A O 1
ATOM 688 N N . LEU A 1 90 ? -3.303 3.409 -5.477 1.00 91.75 90 LEU A N 1
ATOM 689 C CA . LEU A 1 90 ? -3.229 4.834 -5.151 1.00 91.75 90 LEU A CA 1
ATOM 690 C C . LEU A 1 90 ? -4.622 5.470 -5.03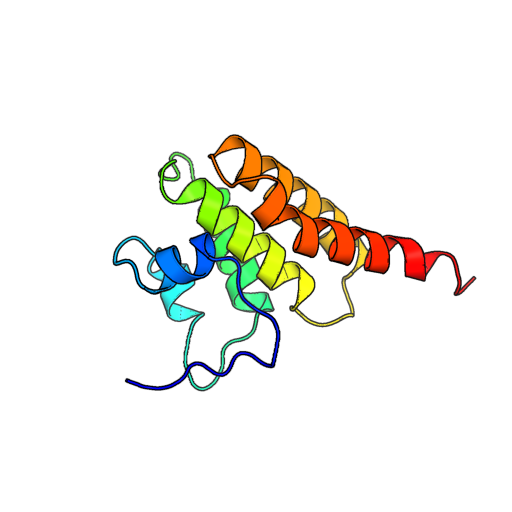2 1.00 91.75 90 LEU A C 1
ATOM 692 O O . LEU A 1 90 ? -4.846 6.234 -4.101 1.00 91.75 90 LEU A O 1
ATOM 696 N N . ASP A 1 91 ? -5.566 5.156 -5.924 1.00 92.81 91 ASP A N 1
ATOM 697 C CA . ASP A 1 91 ? -6.959 5.628 -5.812 1.00 92.81 91 ASP A CA 1
ATOM 698 C C . ASP A 1 91 ? -7.618 5.132 -4.519 1.00 92.81 91 ASP A C 1
ATOM 700 O O . ASP A 1 91 ? -8.288 5.884 -3.811 1.00 92.81 91 ASP A O 1
ATOM 704 N N . GLU A 1 92 ? -7.362 3.873 -4.176 1.00 93.00 92 GLU A N 1
ATOM 705 C CA . GLU A 1 92 ? -7.833 3.266 -2.944 1.00 93.00 92 GLU A CA 1
ATOM 706 C C . GLU A 1 92 ? -7.201 3.933 -1.717 1.00 93.00 92 GLU A C 1
ATOM 708 O O . GLU A 1 92 ? -7.923 4.350 -0.815 1.00 93.00 92 GLU A O 1
ATOM 713 N N . ALA A 1 93 ? -5.887 4.167 -1.718 1.00 92.38 93 ALA A N 1
ATOM 714 C CA . ALA A 1 93 ? -5.210 4.902 -0.653 1.00 92.38 93 ALA A CA 1
ATOM 715 C C . ALA A 1 93 ? -5.877 6.263 -0.380 1.00 92.38 93 ALA A C 1
ATOM 717 O O . ALA A 1 93 ? -6.215 6.570 0.765 1.00 92.38 93 ALA A O 1
ATOM 718 N N . LEU A 1 94 ? -6.143 7.041 -1.434 1.00 92.62 94 LEU A N 1
ATOM 719 C CA . LEU A 1 94 ? -6.816 8.341 -1.330 1.00 92.62 94 LEU A CA 1
ATOM 720 C C . LEU A 1 94 ? -8.256 8.211 -0.812 1.00 92.62 94 LEU A C 1
ATOM 722 O O . LEU A 1 94 ? -8.691 9.001 0.026 1.00 92.62 94 LEU A O 1
ATOM 726 N N . ARG A 1 95 ? -9.002 7.198 -1.275 1.00 93.31 95 ARG A N 1
ATOM 727 C CA . ARG A 1 95 ? -10.378 6.929 -0.821 1.00 93.31 95 ARG A CA 1
ATOM 728 C C . ARG A 1 95 ? -10.447 6.631 0.677 1.00 93.31 95 ARG A C 1
ATOM 730 O O . ARG A 1 95 ? -11.437 6.986 1.312 1.00 93.31 95 ARG A O 1
ATOM 737 N N . TYR A 1 96 ? -9.408 6.008 1.225 1.00 92.38 96 TYR A N 1
ATOM 738 C CA . TYR A 1 96 ? -9.306 5.637 2.636 1.00 92.38 96 TYR A CA 1
ATOM 739 C C . TYR A 1 96 ? -8.452 6.617 3.463 1.00 92.38 96 TYR A C 1
ATOM 741 O O . TYR A 1 96 ? -7.937 6.254 4.517 1.00 92.38 96 TYR A O 1
ATOM 749 N N . GLY A 1 97 ? -8.337 7.876 3.022 1.00 90.06 97 GLY A N 1
ATOM 750 C CA . GLY A 1 97 ? -7.849 8.978 3.858 1.00 90.06 97 GLY A CA 1
ATOM 751 C C . GLY A 1 97 ? -6.348 9.263 3.794 1.00 90.06 97 GLY A C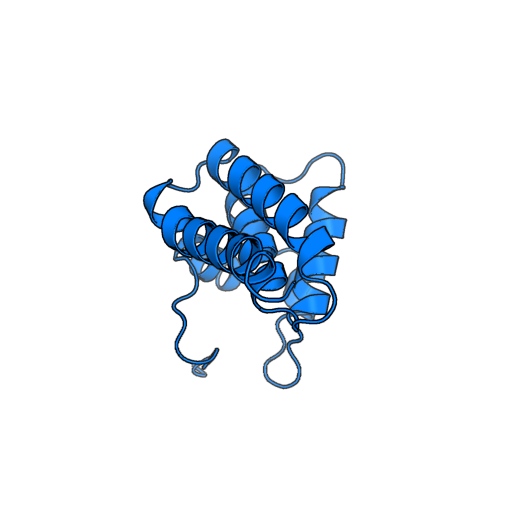 1
ATOM 752 O O . GLY A 1 97 ? -5.872 10.082 4.577 1.00 90.06 97 GLY A O 1
ATOM 753 N N . ILE A 1 98 ? -5.605 8.639 2.874 1.00 92.50 98 ILE A N 1
ATOM 754 C CA . ILE A 1 98 ? -4.229 9.061 2.577 1.00 92.50 98 ILE A CA 1
ATOM 755 C C . ILE A 1 98 ? -4.254 10.401 1.848 1.00 92.50 98 ILE A C 1
ATOM 757 O O . ILE A 1 98 ? -5.038 10.603 0.919 1.00 92.50 98 ILE A O 1
ATOM 761 N N . ASP A 1 99 ? -3.366 11.307 2.250 1.00 91.38 99 ASP A N 1
ATOM 762 C CA . ASP A 1 99 ? -3.253 12.615 1.621 1.00 91.38 99 ASP A CA 1
ATOM 763 C C . ASP A 1 99 ? -2.694 12.519 0.190 1.00 91.38 99 ASP A C 1
ATOM 765 O O . ASP A 1 99 ? -1.799 11.722 -0.119 1.00 91.38 99 ASP A O 1
ATOM 769 N N . ALA A 1 100 ? -3.214 13.359 -0.705 1.00 88.94 100 ALA A N 1
ATOM 770 C CA . ALA A 1 100 ? -2.771 13.395 -2.093 1.00 88.94 100 ALA A CA 1
ATOM 771 C C . ALA A 1 100 ? -1.296 13.791 -2.236 1.00 88.94 100 ALA A C 1
ATOM 773 O O . ALA A 1 100 ? -0.627 13.271 -3.132 1.00 88.94 100 ALA A O 1
ATOM 774 N N . GLU A 1 101 ? -0.777 14.656 -1.361 1.00 89.44 101 GLU A N 1
ATOM 775 C CA . GLU A 1 101 ? 0.635 15.043 -1.336 1.00 89.44 101 GLU A CA 1
ATOM 776 C C . GLU A 1 101 ? 1.531 13.864 -0.943 1.00 89.44 101 GLU A C 1
ATOM 778 O O . GLU A 1 101 ? 2.612 13.688 -1.509 1.00 89.44 101 GLU A O 1
ATOM 783 N N . GLU A 1 102 ? 1.061 13.001 -0.041 1.00 87.94 102 GLU A N 1
ATOM 784 C CA . GLU A 1 102 ? 1.782 11.791 0.358 1.00 87.94 102 GLU A CA 1
ATOM 785 C C . GLU A 1 102 ? 1.811 10.745 -0.775 1.00 87.94 102 GLU A C 1
ATOM 787 O O . GLU A 1 102 ? 2.832 10.088 -1.002 1.00 87.94 102 GLU A O 1
ATOM 792 N N . ALA A 1 103 ? 0.722 10.618 -1.540 1.00 88.12 103 ALA A N 1
ATOM 793 C CA . ALA A 1 103 ? 0.621 9.694 -2.675 1.00 88.12 103 ALA A CA 1
ATOM 794 C C . ALA A 1 103 ? 1.280 10.216 -3.975 1.00 88.12 103 ALA A C 1
ATOM 796 O O . ALA A 1 103 ? 1.649 9.424 -4.852 1.00 88.12 103 ALA A O 1
ATOM 797 N N . ALA A 1 104 ? 1.445 11.535 -4.121 1.00 87.25 104 ALA A N 1
ATOM 798 C CA . ALA A 1 104 ? 1.996 12.200 -5.306 1.00 87.25 104 ALA A CA 1
ATOM 799 C C . ALA A 1 104 ? 3.355 11.660 -5.805 1.00 87.25 104 ALA A C 1
ATOM 801 O O . ALA A 1 104 ? 3.481 11.432 -7.018 1.00 87.25 104 ALA A O 1
ATOM 802 N N . PRO A 1 105 ? 4.374 11.411 -4.954 1.00 86.25 105 PRO A N 1
ATOM 803 C CA . PRO A 1 105 ? 5.658 10.885 -5.424 1.00 86.25 105 PRO A CA 1
ATOM 804 C C . PRO A 1 105 ? 5.533 9.484 -6.041 1.00 86.25 105 PRO A C 1
ATOM 806 O O . PRO A 1 105 ? 6.166 9.195 -7.059 1.00 86.25 105 PRO A O 1
ATOM 809 N N . LEU A 1 106 ? 4.677 8.625 -5.478 1.00 84.25 106 LEU A N 1
ATOM 810 C CA . LEU A 1 106 ? 4.414 7.286 -6.016 1.00 84.25 106 LEU A CA 1
ATOM 811 C C . LEU A 1 106 ? 3.652 7.354 -7.341 1.00 84.25 106 LEU A C 1
ATOM 813 O O . LEU A 1 106 ? 3.979 6.624 -8.278 1.00 84.25 106 LEU A O 1
ATOM 817 N N . ARG A 1 107 ? 2.688 8.273 -7.445 1.00 84.44 107 ARG A N 1
ATOM 818 C CA . ARG A 1 107 ? 1.930 8.517 -8.676 1.00 84.44 107 ARG A CA 1
ATOM 819 C C . ARG A 1 107 ? 2.835 8.982 -9.816 1.00 84.44 107 ARG A C 1
ATOM 821 O O . ARG A 1 107 ? 2.829 8.367 -10.878 1.00 84.44 107 ARG A O 1
ATOM 828 N N . THR A 1 108 ? 3.688 9.967 -9.541 1.00 85.50 108 THR A N 1
ATOM 829 C CA . THR A 1 108 ? 4.681 10.481 -10.497 1.00 85.50 108 THR A CA 1
ATOM 830 C C . THR A 1 108 ? 5.609 9.364 -10.984 1.00 85.50 108 THR A C 1
ATOM 832 O O . THR A 1 108 ? 5.858 9.225 -12.181 1.00 85.50 108 THR A O 1
ATOM 835 N N . ARG A 1 109 ? 6.093 8.511 -10.070 1.00 80.38 109 ARG A N 1
ATOM 836 C CA . ARG A 1 109 ? 6.948 7.363 -10.415 1.00 80.38 109 ARG A CA 1
ATOM 837 C C . ARG A 1 109 ? 6.209 6.354 -11.303 1.00 80.38 109 ARG A C 1
ATOM 839 O O . ARG A 1 109 ? 6.772 5.889 -12.292 1.00 80.38 109 ARG A O 1
ATOM 846 N N . ALA A 1 110 ? 4.951 6.042 -10.993 1.00 80.25 110 ALA A N 1
ATOM 847 C CA . ALA A 1 110 ? 4.127 5.149 -11.810 1.00 80.25 110 ALA A CA 1
ATOM 848 C C . ALA A 1 110 ? 3.921 5.682 -13.240 1.00 80.25 110 ALA A C 1
ATOM 850 O O . ALA A 1 110 ? 3.925 4.911 -14.200 1.00 80.25 110 ALA A O 1
ATOM 851 N N . GLU A 1 111 ? 3.772 6.999 -13.390 1.00 81.19 111 GLU A N 1
ATOM 852 C CA . GLU A 1 111 ? 3.635 7.666 -14.688 1.00 81.19 111 GLU A CA 1
ATOM 853 C C . GLU A 1 111 ? 4.937 7.655 -15.493 1.00 81.19 111 GLU A C 1
ATOM 855 O O . GLU A 1 111 ? 4.899 7.381 -16.691 1.00 81.19 111 GLU A O 1
ATOM 860 N N . GLN A 1 112 ? 6.089 7.868 -14.850 1.00 76.06 112 GLN A N 1
ATOM 861 C CA . GLN A 1 112 ? 7.400 7.780 -15.505 1.00 76.06 112 GLN A CA 1
ATOM 862 C C . GLN A 1 112 ? 7.661 6.383 -16.081 1.00 76.06 112 GLN A C 1
ATOM 864 O O . GLN A 1 112 ? 8.084 6.262 -17.230 1.00 76.06 112 GLN A O 1
ATOM 869 N N . TYR A 1 113 ? 7.335 5.320 -15.339 1.00 70.81 113 TYR A N 1
ATOM 870 C CA . TYR A 1 113 ? 7.446 3.951 -15.859 1.00 70.81 113 TYR A CA 1
ATOM 871 C C . TYR A 1 113 ? 6.506 3.682 -17.039 1.00 70.81 113 TYR A C 1
ATOM 873 O O . TYR A 1 113 ? 6.877 2.965 -17.968 1.00 70.81 113 TYR A O 1
ATOM 881 N N . ALA A 1 114 ? 5.304 4.263 -17.033 1.00 67.25 114 ALA A N 1
ATOM 882 C CA . ALA A 1 114 ? 4.381 4.153 -18.159 1.00 67.25 114 ALA A CA 1
ATOM 883 C C . ALA A 1 114 ? 4.867 4.947 -19.390 1.00 67.25 114 ALA A C 1
ATOM 885 O O . ALA A 1 114 ? 4.694 4.484 -20.517 1.00 67.25 114 ALA A O 1
ATOM 886 N N . GLY A 1 115 ? 5.486 6.115 -19.177 1.00 62.69 115 GLY A N 1
ATOM 887 C CA . GLY A 1 115 ? 6.000 7.005 -20.223 1.00 62.69 115 GLY A CA 1
ATOM 888 C C . GLY A 1 115 ? 7.278 6.506 -20.902 1.00 62.69 115 GLY A C 1
ATOM 889 O O . GLY A 1 115 ? 7.373 6.576 -22.126 1.00 62.69 115 GLY A O 1
ATOM 890 N N . ASN A 1 116 ? 8.216 5.914 -20.152 1.00 59.00 116 ASN A N 1
ATOM 891 C CA . ASN A 1 116 ? 9.461 5.347 -20.696 1.00 59.00 116 ASN A CA 1
ATOM 892 C C . ASN A 1 116 ? 9.239 4.170 -21.667 1.00 59.00 116 ASN A C 1
ATOM 894 O O . ASN A 1 116 ? 10.158 3.780 -22.381 1.00 59.00 116 ASN A O 1
ATOM 898 N N . ARG A 1 117 ? 8.024 3.610 -21.732 1.00 52.47 117 ARG A N 1
ATOM 899 C CA . ARG A 1 117 ? 7.658 2.580 -22.714 1.00 52.47 117 ARG A CA 1
ATOM 900 C C . ARG A 1 117 ? 7.496 3.138 -24.134 1.00 52.47 117 ARG A C 1
ATOM 902 O O . ARG A 1 117 ? 7.574 2.370 -25.086 1.00 52.47 117 ARG A O 1
ATOM 909 N N . SER A 1 118 ? 7.265 4.443 -24.281 1.00 51.53 118 SER A N 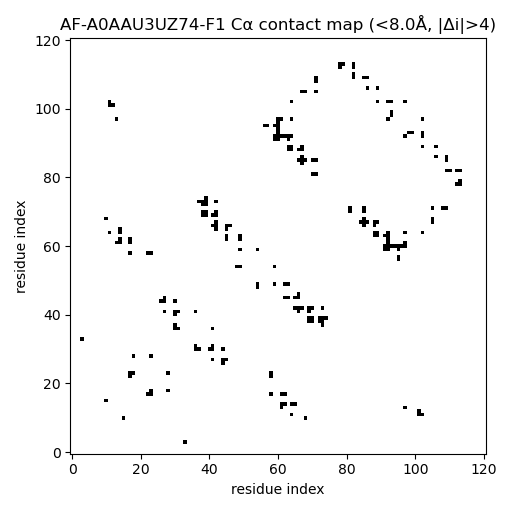1
ATOM 910 C CA . SER A 1 118 ? 7.021 5.076 -25.584 1.00 51.53 118 SER A CA 1
ATOM 911 C C . SER A 1 118 ? 8.299 5.418 -26.360 1.00 51.53 118 SER A C 1
ATOM 913 O O . SER A 1 118 ? 8.199 5.723 -27.542 1.00 51.53 118 SER A O 1
ATOM 915 N N . ASP A 1 119 ? 9.477 5.359 -25.727 1.00 48.06 119 ASP A N 1
ATOM 916 C CA . ASP A 1 119 ? 10.767 5.754 -26.328 1.00 48.06 119 ASP A CA 1
ATOM 917 C C . ASP A 1 119 ? 11.626 4.559 -26.788 1.00 48.06 119 ASP A C 1
ATOM 919 O O . ASP A 1 119 ? 12.776 4.720 -27.174 1.00 48.06 119 ASP A O 1
ATOM 923 N N . ASN A 1 120 ? 11.084 3.336 -26.746 1.00 41.84 120 ASN A N 1
ATOM 924 C CA . ASN A 1 120 ? 11.810 2.120 -27.132 1.00 41.84 120 ASN A CA 1
ATOM 925 C C . ASN A 1 120 ? 11.031 1.306 -28.184 1.00 41.84 120 ASN A C 1
ATOM 927 O O . ASN A 1 120 ? 10.840 0.096 -28.036 1.00 41.84 120 ASN A O 1
ATOM 931 N N . GLY A 1 121 ? 10.511 2.012 -29.197 1.00 42.94 121 GLY A N 1
ATOM 932 C CA . GLY A 1 121 ? 9.831 1.467 -30.378 1.00 42.94 121 GLY A CA 1
ATOM 933 C C . GLY A 1 121 ? 10.638 1.681 -31.649 1.00 42.94 121 GLY A C 1
ATOM 934 O O . GLY A 1 121 ? 11.188 2.792 -31.805 1.00 42.94 121 GLY A O 1
#

Foldseek 3Di:
DDDLCPDPDDQQPLLVVLLVDPNNDPQLVVLPDSPHNQLVSNLVSLVVQLPDPDDPLQCFLNSLSSNLVSLLRHDDPCLPVSLVSSVVSLVRNVVSPNDPVSSVVSNVSSVVSVVVVVVPD

pLDDT: mean 77.65, std 15.41, range [38.09, 93.31]

Nearest PDB structures (foldseek):
  5j5c-assembly1_B  TM=4.331E-01  e=7.553E+00  Homo sapiens
  1qgr-assembly1_A  TM=4.418E-01  e=9.722E+00  Homo sapiens
  8gel-assembly1_A  TM=2.780E-01  e=7.182E+00  synthetic construct

Solvent-accessible surface area (backbone atoms only — not comparable to full-atom values): 6962 Å² total; per-residue (Å²): 135,83,81,82,79,63,79,96,56,85,70,47,69,57,36,54,51,40,74,75,36,90,82,48,53,67,73,41,49,68,33,67,39,100,88,69,57,44,36,54,54,34,20,51,37,36,51,58,53,69,71,43,88,83,62,58,58,88,52,42,8,33,45,24,42,42,25,26,51,17,49,73,66,26,73,84,90,53,56,77,71,39,45,58,51,32,51,53,22,47,54,46,7,46,75,42,72,40,55,68,78,68,47,42,66,59,52,53,51,48,48,51,63,62,54,63,62,72,79,75,121